Protein AF-A0A1W1DWZ6-F1 (afdb_monomer_lite)

Sequence (69 aa):
MQITNQKSTKIRQIVKNCPLEFILIETDDHPNPDDLTLVAQEIAELKQISIEEVVQQCDNNAISLFNLK

Foldseek 3Di:
DLLLPPVSVVVLVVLLPDPLLPDAFDPVPDPDPCVSLVVLVSSCVSNVHDSVVSVVSNVVSCCVVVVND

Secondary structure (DSSP, 8-state):
--TT-TT-HHHHHHHHHS-GGG-----TT-S-TTHHHHHHHHHHHHHTS-HHHHHHHHHHHHHHHHT--

Structure (mmCIF, N/CA/C/O backbone):
data_AF-A0A1W1DWZ6-F1
#
_entry.id   AF-A0A1W1DWZ6-F1
#
loop_
_atom_site.group_PDB
_atom_site.id
_atom_site.type_symbol
_atom_site.label_atom_id
_atom_site.label_alt_id
_atom_site.label_comp_id
_atom_site.label_asym_id
_atom_site.label_entity_id
_atom_site.label_seq_id
_atom_site.pdbx_PDB_ins_code
_atom_site.Cartn_x
_atom_site.Cartn_y
_atom_site.Cartn_z
_atom_site.occupancy
_atom_site.B_iso_or_equiv
_atom_site.auth_seq_id
_atom_site.auth_comp_id
_atom_site.auth_asym_id
_atom_site.auth_atom_id
_atom_site.pdbx_PDB_model_num
ATOM 1 N N . MET A 1 1 ? 6.404 12.034 3.015 1.00 73.00 1 MET A N 1
ATOM 2 C CA . MET A 1 1 ? 5.552 10.911 3.499 1.00 73.00 1 MET A CA 1
ATOM 3 C C . MET A 1 1 ? 4.459 11.362 4.483 1.00 73.00 1 MET A C 1
ATOM 5 O O . MET A 1 1 ? 4.760 11.688 5.624 1.00 73.00 1 MET A O 1
ATOM 9 N N . GLN A 1 2 ? 3.185 11.421 4.072 1.00 85.31 2 GLN A N 1
ATOM 10 C CA . GLN A 1 2 ? 2.097 11.930 4.936 1.00 85.31 2 GLN A CA 1
ATOM 11 C C . GLN A 1 2 ? 1.538 10.897 5.927 1.00 85.31 2 GLN A C 1
ATOM 13 O O . GLN A 1 2 ? 1.127 11.285 7.024 1.00 85.31 2 GLN A O 1
ATOM 18 N N . ILE A 1 3 ? 1.510 9.610 5.554 1.00 93.25 3 ILE A N 1
ATOM 19 C CA . ILE A 1 3 ? 0.908 8.546 6.371 1.00 93.25 3 ILE A CA 1
ATOM 20 C C . ILE A 1 3 ? 1.724 8.245 7.633 1.00 93.25 3 ILE A C 1
ATOM 22 O O . ILE A 1 3 ? 1.131 8.016 8.680 1.00 93.25 3 ILE A O 1
ATOM 26 N N . THR A 1 4 ? 3.054 8.358 7.562 1.00 91.88 4 THR A N 1
ATOM 27 C CA . THR A 1 4 ? 3.987 8.156 8.687 1.00 91.88 4 THR A CA 1
ATOM 28 C C . THR A 1 4 ? 3.900 9.259 9.744 1.00 91.88 4 THR A C 1
ATOM 30 O O . THR A 1 4 ? 4.316 9.086 10.887 1.00 91.88 4 THR A O 1
ATOM 33 N N . ASN A 1 5 ? 3.307 10.409 9.410 1.00 93.62 5 ASN A N 1
ATOM 34 C CA . ASN A 1 5 ? 3.013 11.440 10.392 1.00 93.62 5 ASN A CA 1
ATOM 35 C C . ASN A 1 5 ? 1.706 11.109 11.131 1.00 93.62 5 ASN A C 1
ATOM 37 O O . ASN A 1 5 ? 0.606 11.285 10.604 1.00 93.62 5 ASN A O 1
ATOM 41 N N . GLN A 1 6 ? 1.826 10.723 12.402 1.00 92.69 6 GLN A N 1
ATOM 42 C CA . GLN A 1 6 ? 0.699 10.383 13.281 1.00 92.69 6 GLN A CA 1
ATOM 43 C C . GLN A 1 6 ? -0.332 11.522 13.443 1.00 92.69 6 GLN A C 1
ATOM 45 O O . GLN A 1 6 ? -1.490 11.267 13.774 1.00 92.69 6 GLN A O 1
ATOM 50 N N . LYS A 1 7 ? 0.045 12.782 13.169 1.00 95.62 7 LYS A N 1
ATOM 51 C CA . LYS A 1 7 ? -0.869 13.941 13.205 1.00 95.62 7 LYS A CA 1
ATOM 52 C C . LYS A 1 7 ? -1.709 14.103 11.934 1.00 95.62 7 LYS A C 1
ATOM 54 O O . LYS A 1 7 ? -2.649 14.896 11.937 1.00 95.62 7 LYS A O 1
ATOM 59 N N . SER A 1 8 ? -1.425 13.360 10.865 1.00 95.81 8 SER A N 1
ATOM 60 C CA . SER A 1 8 ? -2.184 13.383 9.607 1.00 95.81 8 SER A CA 1
ATOM 61 C C . SER A 1 8 ? -3.505 12.604 9.734 1.00 95.81 8 SER A C 1
ATOM 63 O O . SER A 1 8 ? -3.769 11.648 9.007 1.00 95.81 8 SER A O 1
ATOM 65 N N . THR A 1 9 ? -4.359 12.995 10.681 1.00 95.94 9 THR A N 1
ATOM 66 C CA . THR A 1 9 ? -5.557 12.237 11.087 1.00 95.94 9 THR A CA 1
ATOM 67 C C . THR A 1 9 ? -6.512 11.947 9.931 1.00 95.94 9 THR A C 1
ATOM 69 O O . THR A 1 9 ? -7.048 10.845 9.840 1.00 95.94 9 THR A O 1
ATOM 72 N N . LYS A 1 10 ? -6.685 12.898 9.003 1.00 97.06 10 LYS A N 1
ATOM 73 C CA . LYS A 1 10 ? -7.580 12.745 7.847 1.00 97.06 10 LYS A CA 1
ATOM 74 C C . LYS A 1 10 ? -7.153 11.602 6.920 1.00 97.06 10 LYS A C 1
ATOM 76 O O . LYS A 1 10 ? -7.969 10.731 6.639 1.00 97.06 10 LYS A O 1
ATOM 81 N N . ILE A 1 11 ? -5.899 11.583 6.457 1.00 96.44 11 ILE A N 1
ATOM 82 C CA . ILE A 1 11 ? -5.419 10.528 5.546 1.00 96.44 11 ILE A CA 1
ATOM 83 C C . ILE A 1 11 ? -5.350 9.175 6.257 1.00 96.44 11 ILE A C 1
ATOM 85 O O . ILE A 1 11 ? -5.763 8.173 5.686 1.00 96.44 11 ILE A O 1
ATOM 89 N N . ARG A 1 12 ? -4.945 9.152 7.535 1.00 97.44 12 ARG A N 1
ATOM 90 C CA . ARG A 1 12 ? -4.927 7.927 8.349 1.00 97.44 12 ARG A CA 1
ATOM 91 C C . ARG A 1 12 ? -6.328 7.326 8.487 1.00 97.44 12 ARG A C 1
ATOM 93 O O . ARG A 1 12 ? -6.498 6.121 8.324 1.00 97.44 12 ARG A O 1
ATOM 100 N N . GLN A 1 13 ? -7.352 8.159 8.691 1.00 97.94 13 GLN A N 1
ATOM 101 C CA . GLN A 1 13 ? -8.743 7.704 8.722 1.00 97.94 13 GLN A CA 1
ATOM 102 C C . GLN A 1 13 ? -9.224 7.215 7.348 1.00 97.94 13 GLN A C 1
ATOM 104 O O . GLN A 1 13 ? -9.945 6.223 7.282 1.00 97.94 13 GLN A O 1
ATOM 109 N N . ILE A 1 14 ? -8.831 7.866 6.250 1.00 97.88 14 ILE A N 1
ATOM 110 C CA . ILE A 1 14 ? -9.163 7.398 4.894 1.00 97.88 14 ILE A CA 1
ATOM 111 C C . ILE A 1 14 ? -8.551 6.015 4.648 1.00 97.88 14 ILE A C 1
ATOM 113 O O . ILE A 1 14 ? -9.278 5.089 4.307 1.00 97.88 14 ILE A O 1
ATOM 117 N N . VAL A 1 15 ? -7.251 5.847 4.900 1.00 97.56 15 VAL A N 1
ATOM 118 C CA . VAL A 1 15 ? -6.537 4.569 4.738 1.00 97.56 15 VAL A CA 1
ATOM 119 C C . VAL A 1 15 ? -7.157 3.463 5.589 1.00 97.56 15 VAL A C 1
ATOM 121 O O . VAL A 1 15 ? -7.332 2.342 5.111 1.00 97.56 15 VAL A O 1
ATOM 124 N N . LYS A 1 16 ? -7.553 3.771 6.829 1.00 97.69 16 LYS A N 1
ATOM 125 C CA . LYS A 1 16 ? -8.220 2.809 7.711 1.00 97.69 16 LYS A CA 1
ATOM 126 C C . LYS A 1 16 ? -9.522 2.258 7.114 1.00 97.69 16 LYS A C 1
ATOM 128 O O . LYS A 1 16 ? -9.790 1.073 7.268 1.00 97.69 16 LYS A O 1
ATOM 133 N N . ASN A 1 17 ? -10.307 3.090 6.425 1.00 97.81 17 ASN A N 1
ATOM 134 C CA . ASN A 1 17 ? -11.636 2.711 5.923 1.00 97.81 17 ASN A CA 1
ATOM 135 C C . ASN A 1 17 ? -11.671 2.325 4.436 1.00 97.81 17 ASN A C 1
ATOM 137 O O . ASN A 1 17 ? -12.628 1.693 4.002 1.00 97.81 17 ASN A O 1
ATOM 141 N N . CYS A 1 18 ? -10.670 2.713 3.645 1.00 98.38 18 CYS A N 1
ATOM 142 C CA . CYS A 1 18 ? -10.596 2.374 2.226 1.00 98.38 18 CYS A CA 1
ATOM 143 C C . CYS A 1 18 ? -10.225 0.889 2.055 1.00 98.38 18 CYS A C 1
ATOM 145 O O . CYS A 1 18 ? -9.225 0.475 2.645 1.00 98.38 18 CYS A O 1
ATOM 147 N N . PRO A 1 19 ? -10.969 0.075 1.285 1.00 98.31 19 PRO A N 1
ATOM 148 C CA . PRO A 1 19 ? -10.573 -1.301 0.976 1.00 98.31 19 PRO A CA 1
ATOM 149 C C . PRO A 1 19 ? -9.176 -1.369 0.350 1.00 98.31 19 PRO A C 1
ATOM 151 O O . PRO A 1 19 ? -8.779 -0.482 -0.407 1.00 98.31 19 PRO A O 1
ATOM 154 N N . LEU A 1 20 ? -8.406 -2.402 0.699 1.00 98.06 20 LEU A N 1
ATOM 155 C CA . LEU A 1 20 ? -7.000 -2.495 0.303 1.00 98.06 20 LEU A CA 1
ATOM 156 C C . LEU A 1 20 ? -6.844 -2.708 -1.213 1.00 98.06 20 LEU A C 1
ATOM 158 O O . LEU A 1 20 ? -5.845 -2.264 -1.768 1.00 98.06 20 LEU A O 1
ATOM 162 N N . GLU A 1 21 ? -7.843 -3.271 -1.907 1.00 98.00 21 GLU A N 1
ATOM 163 C CA . GLU A 1 21 ? -7.842 -3.390 -3.376 1.00 98.00 21 GLU A CA 1
ATOM 164 C C . GLU A 1 21 ? -7.859 -2.040 -4.123 1.00 98.00 21 GLU A C 1
ATOM 166 O O . GLU A 1 21 ? -7.606 -1.993 -5.324 1.00 98.00 21 GLU A O 1
ATOM 171 N N . PHE A 1 22 ? -8.130 -0.930 -3.427 1.00 98.31 22 PHE A N 1
ATOM 172 C CA . PHE A 1 22 ? -8.135 0.421 -3.999 1.00 98.31 22 PHE A CA 1
ATOM 173 C C . PHE A 1 22 ? -6.929 1.271 -3.570 1.00 98.31 22 PHE A C 1
ATOM 175 O O . PHE A 1 22 ? -6.945 2.489 -3.751 1.00 98.31 22 PHE A O 1
ATOM 182 N N . ILE A 1 23 ? -5.895 0.665 -2.974 1.00 98.25 23 ILE A N 1
ATOM 183 C CA . ILE A 1 23 ? -4.724 1.380 -2.449 1.00 98.25 23 ILE A CA 1
ATOM 184 C C . ILE A 1 23 ? -3.456 0.998 -3.221 1.00 98.25 23 ILE A C 1
ATOM 186 O O . ILE A 1 23 ? -3.120 -0.177 -3.361 1.00 98.25 23 ILE A O 1
ATOM 190 N N . LEU A 1 24 ? -2.716 2.018 -3.651 1.00 97.94 24 LEU A N 1
ATOM 191 C CA . LEU A 1 24 ? -1.307 1.932 -4.031 1.00 97.94 24 LEU A CA 1
ATOM 192 C C . LEU A 1 24 ? -0.458 2.677 -2.995 1.00 97.94 24 LEU A C 1
ATOM 194 O O . LEU A 1 24 ? -0.971 3.537 -2.275 1.00 97.94 24 LEU A O 1
ATOM 198 N N . ILE A 1 25 ? 0.831 2.346 -2.929 1.00 96.62 25 ILE A N 1
ATOM 199 C CA . ILE A 1 25 ? 1.803 2.985 -2.037 1.00 96.62 25 ILE A CA 1
ATOM 200 C C . ILE A 1 25 ? 2.993 3.513 -2.834 1.00 96.62 25 ILE A C 1
ATOM 202 O O . ILE A 1 25 ? 3.400 2.913 -3.824 1.00 96.62 25 ILE A O 1
ATOM 206 N N . GLU A 1 26 ? 3.550 4.635 -2.389 1.00 95.25 26 GLU A N 1
ATOM 207 C CA . GLU A 1 26 ? 4.679 5.309 -3.030 1.00 95.25 26 GLU A CA 1
ATOM 208 C C . GLU A 1 26 ? 5.480 6.124 -2.004 1.00 95.25 26 GLU A C 1
ATOM 210 O O . GLU A 1 26 ? 4.983 6.450 -0.920 1.00 95.25 26 GLU A O 1
ATOM 215 N N . THR A 1 27 ? 6.720 6.471 -2.354 1.00 92.81 27 THR A N 1
ATOM 216 C CA . THR A 1 27 ? 7.590 7.368 -1.574 1.00 92.81 27 THR A CA 1
ATOM 217 C C . THR A 1 27 ? 7.524 8.829 -2.041 1.00 92.81 27 THR A C 1
ATOM 219 O O . THR A 1 27 ? 8.057 9.699 -1.350 1.00 92.81 27 THR A O 1
ATOM 222 N N . ASP A 1 28 ? 6.844 9.105 -3.160 1.00 91.06 28 ASP A N 1
ATOM 223 C CA . ASP A 1 28 ? 6.868 10.385 -3.888 1.00 91.06 28 ASP A CA 1
ATOM 224 C C . ASP A 1 28 ? 8.302 10.739 -4.347 1.00 91.06 28 ASP A C 1
ATOM 226 O O . ASP A 1 28 ? 8.923 9.950 -5.059 1.00 91.06 28 ASP A O 1
ATOM 230 N N . ASP A 1 29 ? 8.867 11.870 -3.920 1.00 87.31 29 ASP A N 1
ATOM 231 C CA . ASP A 1 29 ? 10.216 12.332 -4.275 1.00 87.31 29 ASP A CA 1
ATOM 232 C C . ASP A 1 29 ? 11.310 11.929 -3.264 1.00 87.31 29 ASP A C 1
ATOM 234 O O . ASP A 1 29 ? 12.476 12.315 -3.409 1.00 87.31 29 ASP A O 1
ATOM 238 N N . HIS A 1 30 ? 10.964 11.141 -2.238 1.00 86.88 30 HIS A N 1
ATOM 239 C CA . HIS A 1 30 ? 11.931 10.689 -1.237 1.00 86.88 30 HIS A CA 1
ATOM 240 C C . HIS A 1 30 ? 12.999 9.763 -1.859 1.00 86.88 30 HIS A C 1
ATOM 242 O O . HIS A 1 30 ? 12.656 8.783 -2.521 1.00 86.88 30 HIS A O 1
ATOM 248 N N . PRO A 1 31 ? 14.301 10.014 -1.606 1.00 84.75 31 PRO A N 1
ATOM 249 C CA . PRO A 1 31 ? 15.392 9.313 -2.285 1.00 84.75 31 PRO A CA 1
ATOM 250 C C . PRO A 1 31 ? 15.669 7.904 -1.746 1.00 84.75 31 PRO A C 1
ATOM 252 O O . PRO A 1 31 ? 16.406 7.152 -2.382 1.00 84.75 31 PRO A O 1
ATOM 255 N N . ASN A 1 32 ? 15.145 7.555 -0.566 1.00 88.81 32 ASN A N 1
ATOM 256 C CA . ASN A 1 32 ? 15.389 6.265 0.066 1.00 88.81 32 ASN A CA 1
ATOM 257 C C . ASN A 1 32 ? 14.253 5.280 -0.262 1.00 88.81 32 ASN A C 1
ATOM 259 O O . ASN A 1 32 ? 13.148 5.464 0.247 1.00 88.81 32 ASN A O 1
ATOM 263 N N . PRO A 1 33 ? 14.494 4.222 -1.056 1.00 78.69 33 PRO A N 1
ATOM 264 C CA . PRO A 1 33 ? 13.452 3.253 -1.388 1.00 78.69 33 PRO A CA 1
ATOM 265 C C . PRO A 1 33 ? 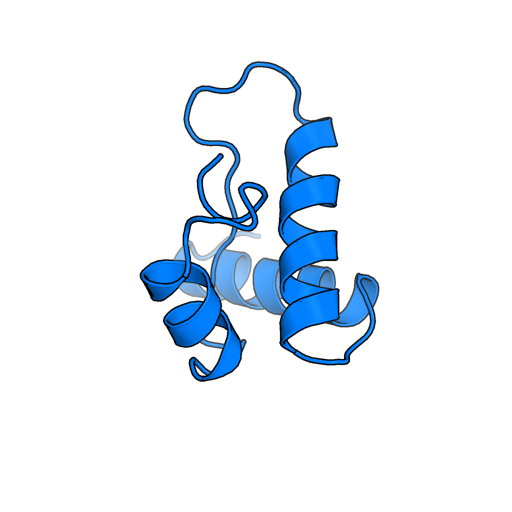12.962 2.461 -0.166 1.00 78.69 33 PRO A C 1
ATOM 267 O O . PRO A 1 33 ? 11.801 2.053 -0.139 1.00 78.69 33 PRO A O 1
ATOM 270 N N . ASP A 1 34 ? 13.791 2.298 0.874 1.00 84.31 34 ASP A N 1
ATOM 271 C CA . ASP A 1 34 ? 13.404 1.585 2.100 1.00 84.31 34 ASP A CA 1
ATOM 272 C C . ASP A 1 34 ? 12.277 2.304 2.867 1.00 84.31 34 ASP A C 1
ATOM 274 O O . ASP A 1 34 ? 11.560 1.679 3.655 1.00 84.31 34 ASP A O 1
ATOM 278 N N . ASP A 1 35 ? 12.047 3.594 2.583 1.00 88.94 35 ASP A N 1
ATOM 279 C CA . ASP A 1 35 ? 10.930 4.372 3.124 1.00 88.94 35 ASP A CA 1
ATOM 280 C C . ASP A 1 35 ? 9.563 3.787 2.700 1.00 88.94 35 ASP A C 1
ATOM 282 O O . ASP A 1 35 ? 8.566 3.967 3.405 1.00 88.94 35 ASP A O 1
ATOM 286 N N . LEU A 1 36 ? 9.498 3.021 1.601 1.00 93.94 36 LEU A N 1
ATOM 287 C CA . LEU A 1 36 ? 8.270 2.348 1.168 1.00 93.94 36 LEU A CA 1
ATOM 288 C C . LEU A 1 36 ? 7.814 1.281 2.178 1.00 93.94 36 LEU A C 1
ATOM 290 O O . LEU A 1 36 ? 6.616 1.116 2.413 1.00 93.94 36 LEU A O 1
ATOM 294 N N . THR A 1 37 ? 8.762 0.619 2.849 1.00 94.19 37 THR A N 1
ATOM 295 C CA . THR A 1 37 ? 8.466 -0.344 3.923 1.00 94.19 37 THR A CA 1
ATOM 296 C C . 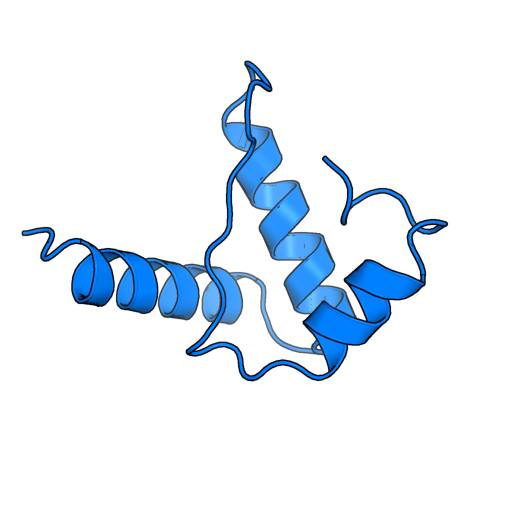THR A 1 37 ? 7.811 0.354 5.116 1.00 94.19 37 THR A C 1
ATOM 298 O O . THR A 1 37 ? 6.893 -0.194 5.722 1.00 94.19 37 THR A O 1
ATOM 301 N N . LEU A 1 38 ? 8.212 1.594 5.427 1.00 95.12 38 LEU A N 1
ATOM 302 C CA . LEU A 1 38 ? 7.587 2.392 6.490 1.00 95.12 38 LEU A CA 1
ATOM 303 C C . LEU A 1 38 ? 6.142 2.764 6.141 1.00 95.12 38 LEU A C 1
ATOM 305 O O . LEU A 1 38 ? 5.265 2.735 7.004 1.00 95.12 38 LEU A O 1
ATOM 309 N N . VAL A 1 39 ? 5.878 3.087 4.871 1.00 96.50 39 VAL A N 1
ATOM 310 C CA . VAL A 1 39 ? 4.517 3.337 4.375 1.00 96.50 39 VAL A CA 1
ATOM 311 C C . VAL A 1 39 ? 3.653 2.082 4.524 1.00 96.50 39 VAL A C 1
ATOM 313 O O . VAL A 1 39 ? 2.549 2.170 5.064 1.00 96.50 39 VAL A O 1
ATOM 316 N N . ALA A 1 40 ? 4.160 0.919 4.104 1.00 97.56 40 ALA A N 1
ATOM 317 C CA . ALA A 1 40 ? 3.452 -0.354 4.234 1.00 97.56 40 ALA A CA 1
ATOM 318 C C . ALA A 1 40 ? 3.173 -0.714 5.704 1.00 97.56 40 ALA A C 1
ATOM 320 O O . ALA A 1 40 ? 2.044 -1.078 6.040 1.00 97.56 40 ALA A O 1
ATOM 321 N N . GLN A 1 41 ? 4.160 -0.538 6.588 1.00 97.81 41 GLN A N 1
ATOM 322 C CA . GLN A 1 41 ? 4.034 -0.791 8.026 1.00 97.81 41 GLN A CA 1
ATOM 323 C C . GLN A 1 41 ? 2.927 0.064 8.665 1.00 97.81 41 GLN A C 1
ATOM 325 O O . GLN A 1 41 ? 2.068 -0.455 9.373 1.00 97.81 41 GLN A O 1
ATOM 330 N N . GLU A 1 42 ? 2.880 1.364 8.367 1.00 97.50 42 GLU A N 1
ATOM 331 C CA . GLU A 1 42 ? 1.843 2.258 8.904 1.00 97.50 42 GLU A CA 1
ATOM 332 C C . GLU A 1 42 ? 0.435 1.897 8.414 1.00 97.50 42 GLU A C 1
ATOM 334 O O . GLU A 1 42 ? -0.544 2.017 9.156 1.00 97.50 42 GLU A O 1
ATOM 339 N N . ILE A 1 43 ? 0.305 1.436 7.168 1.00 98.12 43 ILE A N 1
ATOM 340 C CA . ILE A 1 43 ? -0.975 0.958 6.633 1.00 98.12 43 ILE A CA 1
ATOM 341 C C . ILE A 1 43 ? -1.390 -0.345 7.323 1.00 98.12 43 ILE A C 1
ATOM 343 O O . ILE A 1 43 ? -2.556 -0.473 7.707 1.00 98.12 43 ILE A O 1
ATOM 347 N N . ALA A 1 44 ? -0.454 -1.280 7.510 1.00 98.50 44 ALA A N 1
ATOM 348 C CA . ALA A 1 44 ? -0.688 -2.553 8.188 1.00 98.50 44 ALA A CA 1
ATOM 349 C C . ALA A 1 44 ? -1.200 -2.331 9.618 1.00 98.50 44 ALA A C 1
ATOM 351 O O . ALA A 1 44 ? -2.222 -2.896 10.012 1.00 98.50 44 ALA A O 1
ATOM 352 N N . GLU A 1 45 ? -0.578 -1.411 10.359 1.00 98.19 45 GLU A N 1
ATOM 353 C CA . GLU A 1 45 ? -1.015 -1.015 11.700 1.00 98.19 45 GLU A CA 1
ATOM 354 C C . GLU A 1 45 ? -2.418 -0.401 11.704 1.00 98.19 45 GLU A C 1
ATOM 356 O O . GLU A 1 45 ? -3.259 -0.764 12.528 1.00 98.19 45 GLU A O 1
ATOM 361 N N . LEU A 1 46 ? -2.727 0.506 10.774 1.00 98.06 46 LEU A N 1
ATOM 362 C CA . LEU A 1 46 ? -4.059 1.117 10.698 1.00 98.06 46 LEU A CA 1
ATOM 363 C C . LEU A 1 46 ? -5.160 0.103 10.363 1.00 98.06 46 LEU A C 1
ATOM 365 O O . LEU A 1 46 ? -6.294 0.259 10.829 1.00 98.06 46 LEU A O 1
ATOM 369 N N . LYS A 1 47 ? -4.828 -0.912 9.559 1.00 97.81 47 LYS A N 1
ATOM 370 C CA . LYS A 1 47 ? -5.745 -1.957 9.092 1.00 97.81 47 LYS A CA 1
ATOM 371 C C . LYS A 1 47 ? -5.791 -3.201 9.980 1.00 97.81 47 LYS A C 1
ATOM 373 O O . LYS A 1 47 ? -6.740 -3.965 9.848 1.00 97.81 47 LYS A O 1
ATOM 378 N N . GLN A 1 48 ? -4.839 -3.361 10.903 1.00 98.06 48 GLN A N 1
ATOM 379 C CA . GLN A 1 48 ? -4.694 -4.536 11.774 1.00 98.06 48 GLN A CA 1
ATOM 380 C C . GLN A 1 48 ? -4.497 -5.843 10.983 1.00 98.06 48 GLN A C 1
ATOM 382 O O . GLN A 1 48 ? -5.109 -6.864 11.286 1.00 98.06 48 GLN A O 1
ATOM 387 N N . ILE A 1 49 ? -3.634 -5.788 9.967 1.00 98.38 49 ILE A N 1
ATOM 388 C CA . ILE A 1 49 ? -3.210 -6.924 9.129 1.00 98.38 49 ILE A CA 1
ATOM 389 C C . ILE A 1 49 ? -1.680 -7.000 9.095 1.00 98.38 49 ILE A C 1
ATOM 391 O O . ILE A 1 49 ? -1.007 -6.131 9.654 1.00 98.38 49 ILE A O 1
ATOM 395 N N . SER A 1 50 ? -1.115 -8.034 8.469 1.00 98.50 50 SER A N 1
ATOM 396 C CA . SER A 1 50 ? 0.342 -8.150 8.352 1.00 98.50 50 SER A CA 1
ATOM 397 C C . SER A 1 50 ? 0.902 -7.207 7.280 1.00 98.50 50 SER A C 1
ATOM 399 O O . SER A 1 50 ? 0.193 -6.788 6.360 1.00 98.50 50 SER A O 1
ATOM 401 N N . ILE A 1 51 ? 2.190 -6.868 7.389 1.00 98.12 51 ILE A N 1
ATOM 402 C CA . ILE A 1 51 ? 2.863 -6.054 6.369 1.00 98.12 51 ILE A CA 1
ATOM 403 C C . ILE A 1 51 ? 2.924 -6.800 5.029 1.00 98.12 51 ILE A C 1
ATOM 405 O O . ILE A 1 51 ? 2.742 -6.189 3.980 1.00 98.12 51 ILE A O 1
ATOM 409 N N . GLU A 1 52 ? 3.093 -8.124 5.060 1.00 98.44 52 GLU A N 1
ATOM 410 C CA . GLU A 1 52 ? 3.118 -8.982 3.873 1.00 98.44 52 GLU A CA 1
ATOM 411 C C . GLU A 1 52 ? 1.785 -8.945 3.121 1.00 98.44 52 GLU A C 1
ATOM 413 O O . GLU A 1 52 ? 1.781 -8.924 1.895 1.00 98.44 52 GLU A O 1
ATOM 418 N N . GLU A 1 53 ? 0.657 -8.884 3.834 1.00 98.56 53 GLU A N 1
ATOM 419 C CA . GLU A 1 53 ? -0.668 -8.757 3.221 1.00 98.56 53 GLU A CA 1
ATOM 420 C C . GLU A 1 53 ? -0.842 -7.400 2.519 1.00 98.56 53 GLU A C 1
ATOM 422 O O . GLU A 1 53 ? -1.357 -7.344 1.400 1.00 98.56 53 GLU A O 1
ATOM 427 N N . VAL A 1 54 ? -0.345 -6.311 3.125 1.00 98.62 54 VAL A N 1
ATOM 428 C CA . VAL A 1 54 ? -0.321 -4.977 2.497 1.00 98.62 54 VAL A CA 1
ATOM 429 C C . VAL A 1 54 ? 0.516 -4.987 1.225 1.00 98.62 54 VAL A C 1
ATOM 431 O O . VAL A 1 54 ? 0.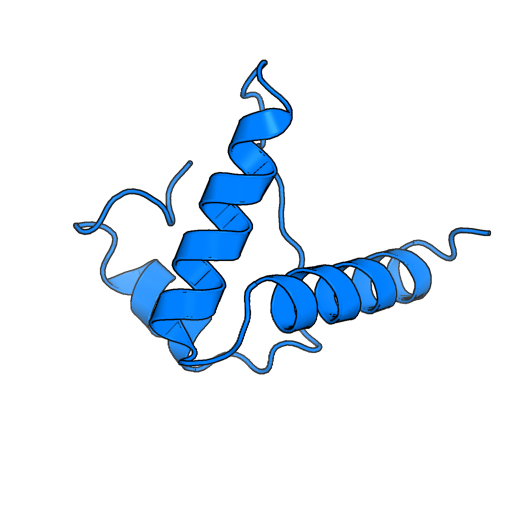029 -4.561 0.179 1.00 98.62 54 VAL A O 1
ATOM 434 N N . VAL A 1 55 ? 1.749 -5.489 1.309 1.00 98.25 55 VAL A N 1
ATOM 435 C CA . VAL A 1 55 ? 2.673 -5.554 0.170 1.00 98.25 55 VAL A CA 1
ATOM 436 C C . VAL A 1 55 ? 2.065 -6.389 -0.951 1.00 98.25 55 VAL A C 1
ATOM 438 O O . VAL A 1 55 ? 1.911 -5.892 -2.062 1.00 98.25 55 VAL A O 1
ATOM 441 N N . GLN A 1 56 ? 1.614 -7.607 -0.647 1.00 98.50 56 GLN A N 1
ATOM 442 C CA . GLN A 1 56 ? 1.060 -8.512 -1.649 1.00 98.50 56 GLN A CA 1
ATOM 443 C C . GLN A 1 56 ? -0.156 -7.915 -2.366 1.00 98.50 56 GLN A C 1
ATOM 445 O O . GLN A 1 56 ? -0.285 -8.060 -3.585 1.00 98.50 56 GLN A O 1
ATOM 450 N N . GLN A 1 57 ? -1.059 -7.251 -1.639 1.00 98.81 57 GLN A N 1
ATOM 451 C CA . GLN A 1 57 ? -2.229 -6.639 -2.260 1.00 98.81 57 GLN A CA 1
ATOM 452 C C . GLN A 1 57 ? -1.862 -5.394 -3.072 1.00 98.81 57 GLN A C 1
ATOM 454 O O . GLN A 1 57 ? -2.377 -5.230 -4.176 1.00 98.81 57 GLN A O 1
ATOM 459 N N . CYS A 1 58 ? -0.973 -4.532 -2.575 1.00 98.38 58 CYS A N 1
ATOM 460 C CA . CYS A 1 58 ? -0.523 -3.356 -3.320 1.00 98.38 58 CYS A CA 1
ATOM 461 C C . CYS A 1 58 ? 0.250 -3.737 -4.592 1.00 98.38 58 CYS A C 1
ATOM 463 O O . CYS A 1 58 ? 0.035 -3.104 -5.626 1.00 98.38 58 CYS A O 1
ATOM 465 N N . ASP A 1 59 ? 1.050 -4.805 -4.558 1.00 97.94 59 ASP A N 1
ATOM 466 C CA . ASP A 1 59 ? 1.708 -5.365 -5.743 1.00 97.94 59 ASP A CA 1
ATOM 467 C C . ASP A 1 59 ? 0.672 -5.840 -6.767 1.00 97.94 59 ASP A C 1
ATOM 469 O O . ASP A 1 59 ? 0.724 -5.455 -7.936 1.00 97.94 59 ASP A O 1
ATOM 473 N N . ASN A 1 60 ? -0.332 -6.608 -6.327 1.00 98.50 60 ASN A N 1
ATOM 474 C CA . ASN A 1 60 ? -1.422 -7.061 -7.195 1.00 98.50 60 ASN A 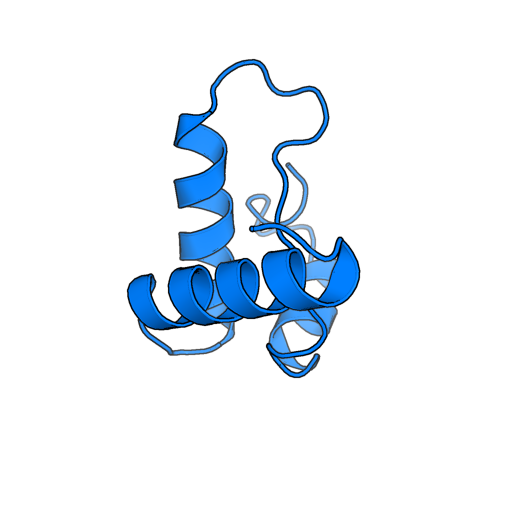CA 1
ATOM 475 C C . ASN A 1 60 ? -2.188 -5.880 -7.815 1.00 98.50 60 ASN A C 1
ATOM 477 O O . ASN A 1 60 ? -2.521 -5.907 -9.004 1.00 98.50 60 ASN A O 1
ATOM 481 N N . ASN A 1 61 ? -2.442 -4.827 -7.032 1.00 98.56 61 ASN A N 1
ATOM 482 C CA . ASN A 1 61 ? -3.106 -3.615 -7.505 1.00 98.56 61 ASN A CA 1
ATOM 483 C C . ASN A 1 61 ? -2.256 -2.895 -8.559 1.00 98.56 61 ASN A C 1
ATOM 485 O O . ASN A 1 61 ? -2.791 -2.476 -9.584 1.00 98.56 61 ASN A O 1
ATOM 489 N N . ALA A 1 62 ? -0.943 -2.770 -8.338 1.00 98.31 62 ALA A N 1
ATOM 490 C CA . ALA A 1 62 ? -0.025 -2.123 -9.272 1.00 98.31 62 ALA A CA 1
ATOM 491 C C . ALA A 1 62 ? 0.090 -2.914 -10.582 1.00 98.31 62 ALA A C 1
ATOM 493 O O . ALA A 1 62 ? -0.034 -2.336 -11.662 1.00 98.31 62 ALA A O 1
ATOM 494 N N . ILE A 1 63 ? 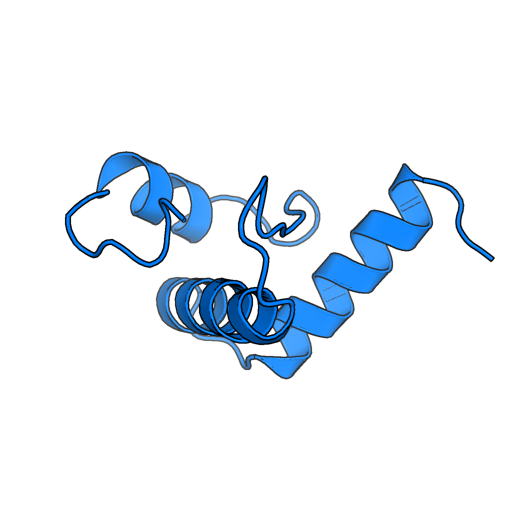0.251 -4.238 -10.492 1.00 98.31 63 ILE A N 1
ATOM 495 C CA . ILE A 1 63 ? 0.28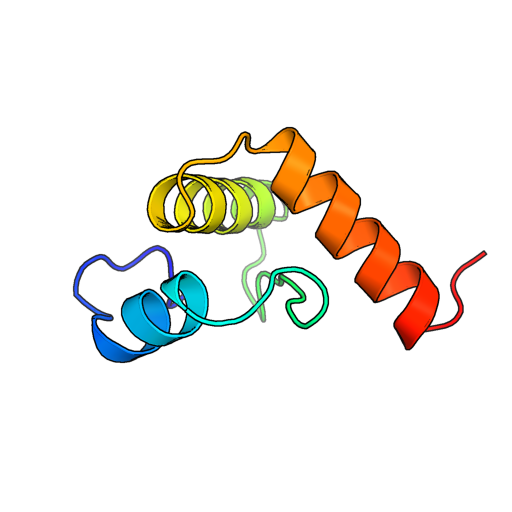0 -5.142 -11.648 1.00 98.31 63 ILE A CA 1
ATOM 496 C C . ILE A 1 63 ? -1.002 -4.997 -12.467 1.00 98.31 63 ILE A C 1
ATOM 498 O O . ILE A 1 63 ? -0.930 -4.831 -13.683 1.00 98.31 63 ILE A O 1
ATOM 502 N N . SER A 1 64 ? -2.163 -5.008 -11.809 1.00 97.94 64 SER A N 1
ATOM 503 C CA . SER A 1 64 ? -3.466 -4.877 -12.465 1.00 97.94 64 SER A CA 1
ATOM 504 C C . SER A 1 64 ? -3.661 -3.499 -13.107 1.00 97.94 64 SER A C 1
ATOM 506 O O . SER A 1 64 ? -4.022 -3.407 -14.280 1.00 97.94 64 SER A O 1
ATOM 508 N N . LEU A 1 65 ? -3.379 -2.418 -12.368 1.00 98.31 65 LEU A N 1
ATOM 509 C CA . LEU A 1 65 ? -3.614 -1.049 -12.829 1.00 98.31 65 LEU A CA 1
ATOM 510 C C . LEU A 1 65 ? -2.681 -0.656 -13.978 1.00 98.31 65 LEU A C 1
ATOM 512 O O . LEU A 1 65 ? -3.118 -0.020 -14.937 1.00 98.31 65 LEU A O 1
ATOM 516 N N . PHE A 1 66 ? -1.403 -1.021 -13.879 1.00 98.25 66 PHE A N 1
ATOM 517 C CA . PHE A 1 66 ? -0.381 -0.645 -14.856 1.00 98.25 66 PHE A CA 1
ATOM 518 C C . PHE A 1 66 ? -0.097 -1.736 -15.894 1.00 98.25 66 PHE A C 1
ATOM 520 O O . PHE A 1 66 ? 0.712 -1.515 -16.794 1.00 98.25 66 PHE A O 1
ATOM 527 N N . ASN A 1 67 ? -0.776 -2.887 -15.806 1.00 97.31 67 ASN A N 1
ATOM 528 C CA . ASN A 1 67 ? -0.592 -4.036 -16.695 1.00 97.31 67 ASN A CA 1
ATOM 529 C C . ASN A 1 67 ? 0.886 -4.475 -16.782 1.00 97.31 67 ASN A C 1
ATOM 531 O O . ASN A 1 67 ? 1.453 -4.624 -17.871 1.00 97.31 67 ASN A O 1
ATOM 535 N N . LEU A 1 68 ? 1.517 -4.624 -15.613 1.00 95.94 68 LEU A N 1
ATOM 536 C CA . LEU A 1 68 ? 2.917 -5.040 -15.476 1.00 95.94 68 LEU A CA 1
ATOM 537 C C . LEU A 1 68 ? 3.048 -6.552 -15.731 1.00 95.94 68 LEU A C 1
ATOM 539 O O . LEU A 1 68 ? 2.108 -7.308 -15.484 1.00 95.94 68 LEU A O 1
ATOM 543 N N . LYS A 1 69 ? 4.196 -6.987 -16.259 1.00 81.19 69 LYS A N 1
ATOM 544 C CA . LYS A 1 69 ? 4.477 -8.383 -16.633 1.00 81.19 69 LYS A CA 1
ATOM 545 C C . LYS A 1 69 ? 5.613 -8.968 -15.816 1.00 81.19 69 LYS A C 1
ATOM 547 O O . LYS A 1 69 ? 6.589 -8.219 -15.595 1.00 81.19 69 LYS A O 1
#

pLDDT: mean 95.16, std 5.27, range [73.0, 98.81]

InterPro domains:
  IPR001130 3'-5' ssDNA/RNA exonuclease TatD-like [PF01026] (3-67)
  IPR032466 Metal-dependent hydrolase [SSF51556] (3-68)

Organism: NCBI:txid652676

Radius of gyration: 11.84 Å; chains: 1; bounding box: 27×23×30 Å